Protein AF-A0A7Y2Q784-F1 (afdb_monomer)

Secondary structure (DSSP, 8-state):
--HHHHHHHHHHHHHHSSHHHHHHHHTS-HHHHHHHHHHHHHHHT---B-TTS-B------

Structure (mmCIF, N/CA/C/O backbone):
data_AF-A0A7Y2Q784-F1
#
_entry.id   AF-A0A7Y2Q784-F1
#
loop_
_atom_site.group_PDB
_atom_site.id
_atom_site.type_symbol
_atom_site.label_atom_id
_atom_site.label_alt_id
_atom_site.label_comp_id
_atom_site.label_asym_id
_atom_site.label_entity_id
_atom_site.label_seq_id
_atom_site.pdbx_PDB_ins_code
_atom_site.Cartn_x
_atom_site.Cartn_y
_atom_site.Cartn_z
_atom_site.occupancy
_atom_site.B_iso_or_equiv
_atom_site.auth_seq_id
_atom_site.auth_comp_id
_atom_site.auth_asym_id
_atom_site.auth_atom_id
_atom_site.pdbx_PDB_model_num
ATOM 1 N N . MET A 1 1 ? 11.175 -15.375 -1.531 1.00 54.62 1 MET A N 1
ATOM 2 C CA . MET A 1 1 ? 10.555 -15.854 -0.276 1.00 54.62 1 MET A CA 1
ATOM 3 C C . MET A 1 1 ? 9.681 -14.730 0.297 1.00 54.62 1 MET A C 1
ATOM 5 O O . MET A 1 1 ? 10.068 -14.114 1.274 1.00 54.62 1 MET A O 1
ATOM 9 N N . PHE A 1 2 ? 8.589 -14.344 -0.386 1.00 56.53 2 PHE A N 1
ATOM 10 C CA . PHE A 1 2 ? 7.881 -13.073 -0.096 1.00 56.53 2 PHE A CA 1
ATOM 11 C C . PHE A 1 2 ? 6.409 -13.002 -0.566 1.00 56.53 2 PHE A C 1
ATOM 13 O O . PHE A 1 2 ? 5.761 -11.974 -0.373 1.00 56.53 2 PHE A O 1
ATOM 20 N N . ASP A 1 3 ? 5.850 -14.062 -1.156 1.00 68.56 3 ASP A N 1
ATOM 21 C CA . ASP A 1 3 ? 4.514 -14.017 -1.772 1.00 68.56 3 ASP A CA 1
ATOM 22 C C . ASP A 1 3 ? 3.389 -13.839 -0.748 1.00 68.56 3 ASP A C 1
ATOM 24 O O . ASP A 1 3 ? 2.478 -13.038 -0.952 1.00 68.56 3 ASP A O 1
ATOM 28 N N . TRP A 1 4 ? 3.490 -14.509 0.404 1.00 79.69 4 TRP A N 1
ATOM 29 C CA . TRP A 1 4 ? 2.458 -14.455 1.443 1.00 79.69 4 TRP A CA 1
ATOM 30 C C . TRP A 1 4 ? 2.329 -13.076 2.098 1.00 79.69 4 TRP A C 1
ATOM 32 O O . TRP A 1 4 ? 1.222 -12.607 2.365 1.00 79.69 4 TRP A O 1
ATOM 42 N N . GLU A 1 5 ? 3.453 -12.390 2.333 1.00 82.00 5 GLU A N 1
ATOM 43 C CA . GLU A 1 5 ? 3.410 -11.050 2.917 1.00 82.00 5 GLU A CA 1
ATOM 44 C C . GLU A 1 5 ? 2.752 -10.079 1.933 1.00 82.00 5 GLU A C 1
ATOM 46 O O . GLU A 1 5 ? 1.858 -9.332 2.314 1.00 82.00 5 GLU A O 1
ATOM 51 N N . ASN A 1 6 ? 3.108 -10.156 0.649 1.00 82.62 6 ASN A N 1
ATOM 52 C CA . ASN A 1 6 ? 2.496 -9.358 -0.412 1.00 82.62 6 ASN A CA 1
ATOM 53 C C . ASN A 1 6 ? 0.986 -9.635 -0.553 1.00 82.62 6 ASN A C 1
ATOM 55 O O . ASN A 1 6 ? 0.203 -8.693 -0.699 1.00 82.62 6 ASN A O 1
ATOM 59 N N . LEU A 1 7 ? 0.568 -10.899 -0.414 1.00 84.31 7 LEU A N 1
ATOM 60 C CA . LEU A 1 7 ? -0.839 -11.311 -0.343 1.00 84.31 7 LEU A CA 1
ATOM 61 C C . LEU A 1 7 ? -1.574 -10.683 0.846 1.00 84.31 7 LEU A C 1
ATOM 63 O O . LEU A 1 7 ? -2.707 -10.235 0.688 1.00 84.31 7 LEU A O 1
ATOM 67 N N . ARG A 1 8 ? -0.931 -10.564 2.014 1.00 87.38 8 ARG A N 1
ATOM 68 C CA . ARG A 1 8 ? -1.502 -9.862 3.177 1.00 87.38 8 ARG A CA 1
ATOM 69 C C . ARG A 1 8 ? -1.733 -8.373 2.892 1.00 87.38 8 ARG A C 1
ATOM 71 O O . ARG A 1 8 ? -2.794 -7.860 3.249 1.00 87.38 8 ARG A O 1
ATOM 78 N N . TYR A 1 9 ? -0.804 -7.682 2.221 1.00 88.69 9 TYR A N 1
ATOM 79 C CA . TYR A 1 9 ? -1.016 -6.280 1.810 1.00 88.69 9 TYR A CA 1
ATOM 80 C C . TYR A 1 9 ? -2.149 -6.147 0.793 1.00 88.69 9 TYR A C 1
ATOM 82 O O . TYR A 1 9 ? -2.975 -5.242 0.903 1.00 88.69 9 TYR A O 1
ATOM 90 N N . PHE A 1 10 ? -2.218 -7.070 -0.165 1.00 85.38 10 PHE A N 1
ATOM 91 C CA . PHE A 1 10 ? -3.297 -7.116 -1.144 1.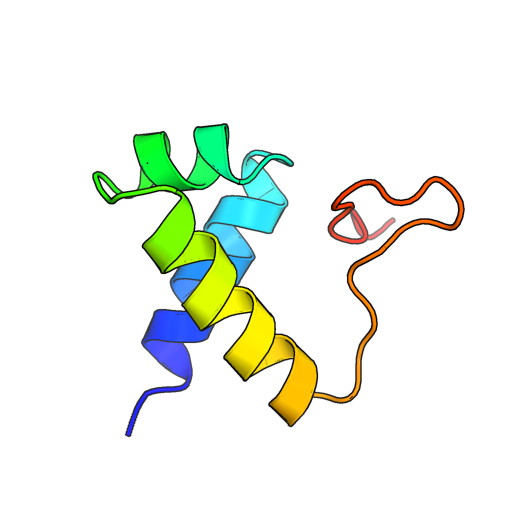00 85.38 10 PHE A CA 1
ATOM 92 C C . PHE A 1 10 ? -4.659 -7.376 -0.491 1.00 85.38 10 PHE A C 1
ATOM 94 O O . PHE A 1 10 ? -5.617 -6.669 -0.785 1.00 85.38 10 PHE A O 1
ATOM 101 N N . ALA A 1 11 ? -4.751 -8.321 0.446 1.00 86.81 11 ALA A N 1
ATOM 102 C CA . ALA A 1 11 ? -5.980 -8.618 1.176 1.00 86.81 11 ALA A CA 1
ATOM 103 C C . ALA A 1 11 ? -6.446 -7.426 2.029 1.00 86.81 11 ALA A C 1
ATOM 105 O O . ALA A 1 11 ? -7.630 -7.096 2.034 1.00 86.81 11 ALA A O 1
ATOM 106 N N . ALA A 1 12 ? -5.525 -6.725 2.697 1.00 89.44 12 ALA A N 1
ATOM 107 C CA . ALA A 1 12 ? -5.853 -5.502 3.430 1.00 89.44 12 ALA A CA 1
ATOM 108 C C . ALA A 1 12 ? -6.343 -4.384 2.493 1.00 89.44 12 ALA A C 1
ATOM 110 O O . ALA A 1 12 ? -7.290 -3.663 2.817 1.00 89.44 12 ALA A O 1
ATOM 111 N N . LEU A 1 13 ? -5.745 -4.262 1.304 1.00 86.69 13 LEU A N 1
ATOM 112 C CA . LEU A 1 13 ? -6.209 -3.340 0.268 1.00 86.69 13 LEU A CA 1
ATOM 113 C C . LEU A 1 13 ? -7.595 -3.730 -0.260 1.00 86.69 13 LEU A C 1
ATOM 115 O O . LEU A 1 13 ? -8.426 -2.853 -0.477 1.00 86.69 13 LEU A O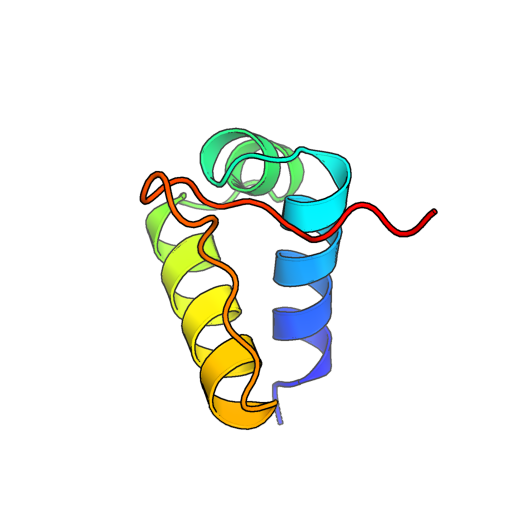 1
ATOM 119 N N . ALA A 1 14 ? -7.874 -5.028 -0.400 1.00 84.62 14 ALA A N 1
ATOM 120 C CA . ALA A 1 14 ? -9.171 -5.550 -0.823 1.00 84.62 14 ALA A CA 1
ATOM 121 C C . ALA A 1 14 ? -10.282 -5.230 0.183 1.00 84.62 14 ALA A C 1
ATOM 123 O O . ALA A 1 14 ? -11.374 -4.810 -0.198 1.00 84.62 14 ALA A O 1
ATOM 124 N N . GLN A 1 15 ? -9.984 -5.392 1.473 1.00 86.19 15 GLN A 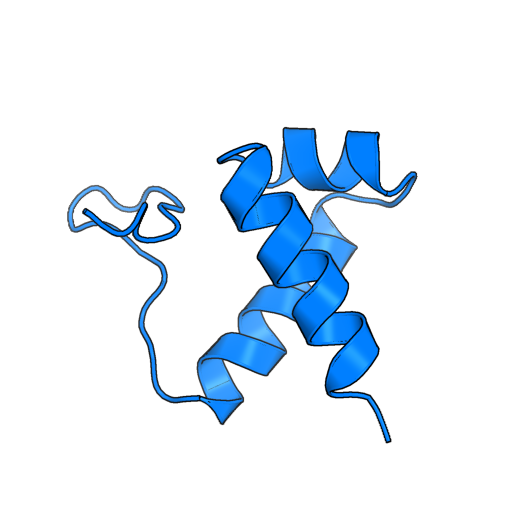N 1
ATOM 125 C CA . GLN A 1 15 ? -10.936 -5.146 2.555 1.00 86.19 15 GLN A CA 1
ATOM 126 C C . GLN A 1 15 ? -11.228 -3.654 2.732 1.00 86.19 15 GLN A C 1
ATOM 128 O O . GLN A 1 15 ? -12.386 -3.248 2.829 1.00 86.19 15 GLN A O 1
ATOM 133 N N . THR A 1 16 ? -10.184 -2.826 2.739 1.00 88.06 16 THR A N 1
ATOM 134 C CA . THR A 1 16 ? -10.305 -1.387 3.020 1.00 88.06 16 THR A CA 1
ATOM 135 C C . THR A 1 16 ? -10.624 -0.549 1.780 1.00 88.06 16 THR A C 1
ATOM 137 O O . THR A 1 16 ? -11.063 0.593 1.905 1.00 88.06 16 THR A O 1
ATOM 140 N N . GLY A 1 17 ? -10.384 -1.085 0.579 1.00 83.12 17 GLY A N 1
ATOM 141 C CA . GLY A 1 17 ? -10.623 -0.428 -0.708 1.00 83.12 17 GLY A CA 1
ATOM 142 C C . GLY A 1 17 ? -9.703 0.758 -1.011 1.00 83.12 17 GLY A C 1
ATOM 143 O O . GLY A 1 17 ? -9.848 1.384 -2.057 1.00 83.12 17 GLY A O 1
ATOM 144 N N . THR A 1 18 ? -8.765 1.096 -0.120 1.00 84.88 18 THR A N 1
ATOM 145 C CA . THR A 1 18 ? -7.861 2.245 -0.271 1.00 84.88 18 THR A CA 1
ATOM 146 C C . THR A 1 18 ? -6.472 1.925 0.276 1.00 84.88 18 THR A C 1
ATOM 148 O O . THR A 1 18 ? -6.336 1.243 1.290 1.00 84.88 18 THR A O 1
ATOM 151 N N . LEU A 1 19 ? -5.417 2.455 -0.358 1.00 85.25 19 LEU A N 1
ATOM 152 C CA . LEU A 1 19 ? -4.035 2.278 0.119 1.00 85.25 19 LEU A CA 1
ATOM 153 C C . LEU A 1 19 ? -3.848 2.821 1.539 1.00 85.25 19 LEU A C 1
ATOM 155 O O . LEU A 1 19 ? -3.162 2.207 2.349 1.00 85.25 19 LEU A O 1
ATOM 159 N N . LEU A 1 20 ? -4.495 3.947 1.847 1.00 88.31 20 LEU A N 1
ATOM 160 C CA . LEU A 1 20 ? -4.423 4.582 3.160 1.00 88.31 20 LEU A CA 1
ATOM 161 C C . LEU A 1 20 ? -5.146 3.759 4.240 1.00 88.31 20 LEU A C 1
ATOM 163 O O . LEU A 1 20 ? -4.644 3.632 5.355 1.00 88.31 20 LEU A O 1
ATOM 167 N N . GLY A 1 21 ? -6.301 3.171 3.911 1.00 88.81 21 GLY A N 1
ATOM 168 C CA . GLY A 1 21 ? -7.023 2.270 4.808 1.00 88.81 21 GLY A CA 1
ATOM 169 C C . GLY A 1 21 ? -6.224 1.002 5.100 1.00 88.81 21 GLY A C 1
ATOM 170 O O . GLY A 1 21 ? -6.090 0.612 6.258 1.00 88.81 21 GLY A O 1
ATOM 171 N N . ALA A 1 22 ? -5.616 0.409 4.071 1.00 90.25 22 ALA A N 1
ATOM 172 C CA . ALA A 1 22 ? -4.758 -0.762 4.219 1.00 90.25 22 ALA A CA 1
ATOM 173 C C . ALA A 1 22 ? -3.510 -0.454 5.058 1.00 90.25 22 ALA A C 1
ATOM 175 O O . ALA A 1 22 ? -3.162 -1.224 5.949 1.00 90.25 22 ALA A O 1
ATOM 176 N N . ALA A 1 23 ? -2.873 0.694 4.817 1.00 91.88 23 ALA A N 1
ATOM 177 C CA . ALA A 1 23 ? -1.719 1.177 5.569 1.00 91.88 23 ALA A CA 1
ATOM 178 C C . ALA A 1 23 ? -2.038 1.333 7.061 1.00 91.88 23 ALA A C 1
ATOM 180 O O . ALA A 1 23 ? -1.332 0.782 7.904 1.00 91.88 23 ALA A O 1
ATOM 181 N N . ARG A 1 24 ? -3.165 1.982 7.385 1.00 92.12 24 ARG A N 1
ATOM 182 C CA . ARG A 1 24 ? -3.662 2.098 8.765 1.00 92.12 24 ARG A CA 1
ATOM 183 C C . ARG A 1 24 ? -3.968 0.742 9.391 1.00 92.12 24 ARG A C 1
ATOM 185 O O . ARG A 1 24 ? -3.576 0.50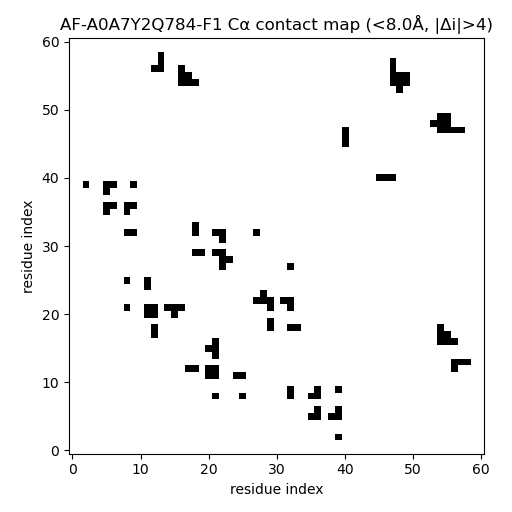6 10.526 1.00 92.12 24 ARG A O 1
ATOM 192 N N . SER A 1 25 ? -4.626 -0.154 8.656 1.00 91.19 25 SER A N 1
ATOM 193 C CA . SER A 1 25 ? -4.967 -1.493 9.150 1.00 91.19 25 SER A CA 1
ATOM 194 C C . SER A 1 25 ? -3.736 -2.360 9.425 1.00 91.19 25 SER A C 1
ATOM 196 O O . SER A 1 25 ? -3.804 -3.263 10.254 1.00 91.19 25 SER A O 1
ATOM 198 N N . LEU A 1 26 ? -2.637 -2.127 8.709 1.00 90.50 26 LEU A N 1
ATOM 199 C CA . LEU A 1 26 ? -1.404 -2.902 8.824 1.00 90.50 26 LEU A CA 1
ATOM 200 C C . LEU A 1 26 ? -0.328 -2.210 9.671 1.00 90.50 26 LEU A C 1
ATOM 202 O O . LEU A 1 26 ? 0.690 -2.838 9.946 1.00 90.50 26 LEU A O 1
ATOM 206 N N . GLY A 1 27 ? -0.543 -0.955 10.079 1.00 93.06 27 GLY A N 1
ATOM 207 C CA . GLY A 1 27 ? 0.429 -0.166 10.837 1.00 93.06 27 GLY A CA 1
ATOM 208 C C . GLY A 1 27 ? 1.685 0.190 10.036 1.00 93.06 27 GLY A C 1
ATOM 209 O O . GLY A 1 27 ? 2.769 0.263 10.605 1.00 93.06 27 GLY A O 1
ATOM 210 N N . VAL A 1 28 ? 1.563 0.364 8.717 1.00 93.31 28 VAL A N 1
ATOM 211 C CA . VAL A 1 28 ? 2.694 0.672 7.827 1.00 93.31 28 VAL A CA 1
ATOM 212 C C . VAL A 1 28 ? 2.458 1.949 7.031 1.00 93.31 28 VAL A C 1
ATOM 214 O O . VAL A 1 28 ? 1.337 2.441 6.934 1.00 93.31 28 VAL A O 1
ATOM 217 N N . GLU A 1 29 ? 3.506 2.433 6.369 1.00 90.81 29 GLU A N 1
ATOM 218 C CA . GLU A 1 29 ? 3.393 3.505 5.385 1.00 90.81 29 GLU A CA 1
ATOM 219 C C . GLU A 1 29 ? 2.628 3.083 4.125 1.00 90.81 29 GLU A C 1
ATOM 221 O O . GLU A 1 29 ? 2.795 1.987 3.580 1.00 90.81 29 GLU A O 1
ATOM 226 N N . HIS A 1 30 ? 1.834 4.009 3.595 1.00 86.44 30 HIS A N 1
ATOM 227 C CA . HIS A 1 30 ? 1.047 3.823 2.375 1.00 86.44 30 HIS A CA 1
ATOM 228 C C . HIS A 1 30 ? 1.916 3.524 1.140 1.00 86.44 30 HIS A C 1
ATOM 230 O O . HIS A 1 30 ? 1.518 2.728 0.285 1.00 86.44 30 HIS A O 1
ATOM 236 N N . ALA A 1 31 ? 3.134 4.074 1.078 1.00 88.75 31 ALA A N 1
ATOM 237 C CA . ALA A 1 31 ? 4.117 3.760 0.039 1.00 88.75 31 ALA A CA 1
ATOM 238 C C . ALA A 1 31 ? 4.585 2.290 0.084 1.00 88.75 31 ALA A C 1
ATOM 240 O O . ALA A 1 31 ? 4.820 1.678 -0.962 1.00 88.75 31 ALA A O 1
ATOM 241 N N . THR A 1 32 ? 4.669 1.695 1.280 1.00 90.69 32 THR A N 1
ATOM 242 C CA . THR A 1 32 ? 5.029 0.280 1.471 1.00 90.69 32 THR A CA 1
ATOM 243 C C . THR A 1 32 ? 3.936 -0.634 0.932 1.00 90.69 32 THR A C 1
ATOM 245 O O . THR A 1 32 ? 4.233 -1.574 0.192 1.00 90.69 32 THR A O 1
ATOM 248 N N . VAL A 1 33 ? 2.671 -0.322 1.236 1.00 89.62 33 VAL A N 1
ATOM 249 C CA . VAL A 1 33 ? 1.515 -1.049 0.688 1.00 89.62 33 VAL A CA 1
ATOM 250 C C . VAL A 1 33 ? 1.517 -0.965 -0.838 1.00 89.62 33 VAL A C 1
ATOM 252 O O . VAL A 1 33 ? 1.422 -1.993 -1.504 1.00 89.62 33 VAL A O 1
ATOM 255 N N . ALA A 1 34 ? 1.703 0.235 -1.400 1.00 86.69 34 ALA A N 1
ATOM 256 C CA . ALA A 1 34 ? 1.716 0.446 -2.845 1.00 86.69 34 ALA A CA 1
ATOM 257 C C . ALA A 1 34 ? 2.819 -0.362 -3.549 1.00 86.69 34 ALA A C 1
ATOM 259 O O . ALA A 1 34 ? 2.534 -1.055 -4.523 1.00 86.69 34 ALA A O 1
ATOM 260 N N . ARG A 1 35 ? 4.060 -0.338 -3.038 1.00 87.56 35 ARG A N 1
ATOM 261 C CA . ARG A 1 35 ? 5.179 -1.115 -3.607 1.00 87.56 35 ARG A CA 1
ATOM 262 C C . ARG A 1 35 ? 4.924 -2.617 -3.572 1.00 87.56 35 ARG A C 1
ATOM 264 O O . ARG A 1 35 ? 5.183 -3.298 -4.562 1.00 87.56 35 ARG A O 1
ATOM 271 N N . ARG A 1 36 ? 4.436 -3.141 -2.447 1.00 86.94 36 ARG A N 1
ATOM 272 C CA . ARG A 1 36 ? 4.218 -4.586 -2.283 1.00 86.94 36 ARG A CA 1
ATOM 273 C C . ARG A 1 36 ? 3.060 -5.096 -3.122 1.00 86.94 36 ARG A C 1
ATOM 275 O O . ARG A 1 36 ? 3.187 -6.128 -3.773 1.00 86.94 36 ARG A O 1
ATOM 282 N N . VAL A 1 37 ? 1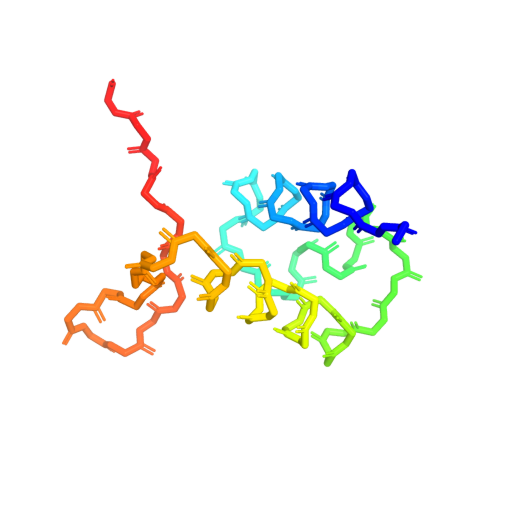.970 -4.337 -3.169 1.00 85.38 37 VAL A N 1
ATOM 283 C CA . VAL A 1 37 ? 0.835 -4.644 -4.038 1.00 85.38 37 VAL A CA 1
ATOM 284 C C . VAL A 1 37 ? 1.246 -4.553 -5.508 1.00 85.38 37 VAL A C 1
ATOM 286 O O . VAL A 1 37 ? 0.936 -5.463 -6.266 1.00 85.38 37 VAL A O 1
ATOM 289 N N . ALA A 1 38 ? 1.994 -3.523 -5.917 1.00 83.50 38 ALA A N 1
ATOM 290 C CA . ALA A 1 38 ? 2.487 -3.411 -7.291 1.00 83.50 38 ALA A CA 1
ATOM 291 C C . ALA A 1 38 ? 3.383 -4.596 -7.688 1.00 83.50 38 ALA A C 1
ATOM 293 O O . ALA A 1 38 ? 3.226 -5.130 -8.782 1.00 83.50 38 ALA A O 1
ATOM 294 N N . GLY A 1 39 ? 4.267 -5.048 -6.791 1.00 84.75 39 GLY A N 1
ATOM 295 C CA . GLY A 1 39 ? 5.090 -6.239 -7.011 1.00 84.75 39 GLY A CA 1
ATOM 296 C C . GLY A 1 39 ? 4.257 -7.510 -7.197 1.00 84.75 39 GLY A C 1
ATOM 297 O O . GLY A 1 39 ? 4.469 -8.241 -8.160 1.00 84.75 39 GLY A O 1
ATOM 298 N N . LEU A 1 40 ? 3.260 -7.731 -6.333 1.00 82.69 40 LEU A N 1
ATOM 299 C CA . LEU A 1 40 ? 2.357 -8.883 -6.433 1.00 82.69 40 LEU A CA 1
ATOM 300 C C . LEU A 1 40 ? 1.562 -8.874 -7.743 1.00 82.69 40 LEU A C 1
ATOM 302 O O . LEU A 1 40 ? 1.422 -9.885 -8.419 1.00 82.69 40 LEU A O 1
ATOM 306 N N . VAL A 1 41 ? 1.040 -7.713 -8.115 1.00 78.81 41 VAL A N 1
ATOM 307 C CA . VAL A 1 41 ? 0.225 -7.529 -9.318 1.00 78.81 41 VAL A CA 1
ATOM 308 C C . VAL A 1 41 ? 1.056 -7.723 -10.581 1.00 78.81 41 VAL A C 1
ATOM 310 O O . VAL A 1 41 ? 0.586 -8.359 -11.520 1.00 78.81 41 VAL A O 1
ATOM 313 N N . ALA A 1 42 ? 2.302 -7.242 -10.580 1.00 80.75 42 ALA A N 1
ATOM 314 C CA . ALA A 1 42 ? 3.247 -7.479 -11.665 1.00 80.75 42 ALA A CA 1
ATOM 315 C C . ALA A 1 42 ? 3.574 -8.973 -11.817 1.00 80.75 42 ALA A C 1
ATOM 317 O O . ALA A 1 42 ? 3.651 -9.462 -12.940 1.00 80.75 42 ALA A O 1
ATOM 318 N N . GLN A 1 43 ? 3.702 -9.708 -10.707 1.00 79.38 43 GLN A N 1
ATOM 319 C CA . GLN A 1 43 ? 3.912 -11.159 -10.728 1.00 79.38 43 GLN A CA 1
ATOM 320 C C . GLN A 1 43 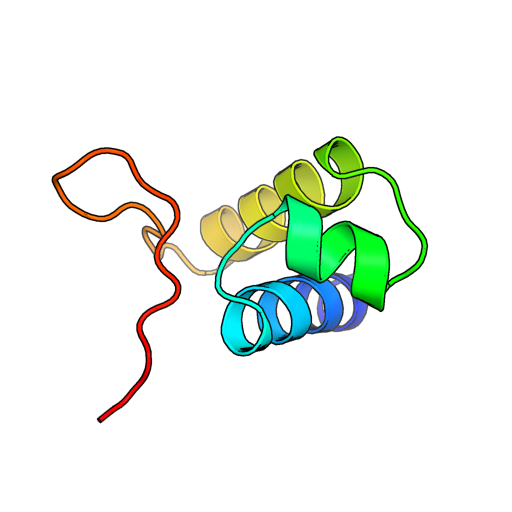? 2.674 -11.939 -11.192 1.00 79.38 43 GLN A C 1
ATOM 322 O O . GLN A 1 43 ? 2.816 -12.934 -11.895 1.00 79.38 43 GLN A O 1
ATOM 327 N N . MET A 1 44 ? 1.467 -11.494 -10.833 1.00 76.94 44 MET A N 1
ATOM 328 C CA . MET A 1 44 ? 0.217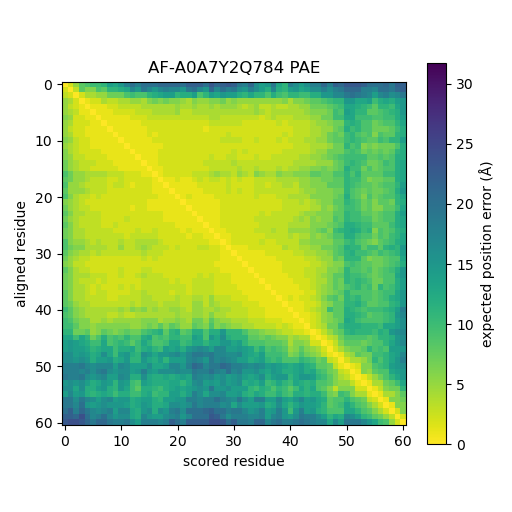 -12.157 -11.228 1.00 76.94 44 MET A CA 1
ATOM 329 C C . MET A 1 44 ? -0.290 -11.735 -12.620 1.00 76.94 44 MET A C 1
ATOM 331 O O . MET A 1 44 ? -1.241 -12.325 -13.123 1.00 76.94 44 MET A O 1
ATOM 335 N N . GLY A 1 45 ? 0.296 -10.704 -13.241 1.00 68.19 45 GLY A N 1
ATOM 336 C CA . GLY A 1 45 ? -0.126 -10.196 -14.553 1.00 68.19 45 GLY A CA 1
ATOM 337 C C . GLY A 1 45 ? -1.501 -9.511 -14.565 1.00 68.19 45 GLY A C 1
ATOM 338 O O . GLY A 1 45 ? -2.103 -9.348 -15.625 1.00 68.19 45 GLY A O 1
ATOM 339 N N . VAL A 1 46 ? -2.021 -9.110 -13.402 1.00 68.12 46 VAL A N 1
ATOM 340 C CA . VAL A 1 46 ? -3.356 -8.495 -13.262 1.00 68.12 46 VAL A CA 1
ATOM 341 C C . VAL A 1 46 ? -3.225 -6.964 -13.310 1.00 68.12 46 VAL A C 1
ATOM 343 O O . VAL A 1 46 ? -2.153 -6.423 -13.070 1.00 68.12 46 VAL A O 1
ATOM 346 N N . LYS A 1 47 ? -4.290 -6.214 -13.614 1.00 61.00 47 LYS A N 1
ATOM 347 C CA . LYS A 1 47 ? -4.324 -4.747 -13.437 1.00 61.00 47 LYS A CA 1
ATOM 348 C C . LYS A 1 47 ? -5.281 -4.388 -12.301 1.00 61.00 47 LYS A C 1
ATOM 350 O O . LYS A 1 47 ? -6.453 -4.730 -12.362 1.00 61.00 47 LYS A O 1
ATOM 355 N N . LEU A 1 48 ? -4.786 -3.661 -11.295 1.00 65.50 48 LEU A N 1
ATOM 356 C CA . LEU A 1 48 ? -5.569 -3.153 -10.150 1.00 65.50 48 LEU A CA 1
ATOM 357 C C . LEU A 1 48 ? -6.163 -1.747 -10.357 1.00 65.50 48 LEU A C 1
ATOM 359 O O . LEU A 1 48 ? -6.649 -1.113 -9.417 1.00 65.50 48 LEU A O 1
ATOM 363 N N . PHE A 1 49 ? -6.093 -1.234 -11.580 1.00 58.75 49 PHE A N 1
ATOM 364 C CA . PHE A 1 49 ? -6.576 0.098 -11.908 1.00 58.75 49 PHE A CA 1
ATOM 365 C C . PHE A 1 49 ? -7.923 -0.009 -12.613 1.00 58.75 49 PHE A C 1
ATOM 367 O O . PHE A 1 49 ? -8.016 -0.593 -13.693 1.00 58.75 49 PHE A O 1
ATOM 374 N N . ASP A 1 50 ? -8.953 0.590 -12.015 1.00 58.69 50 ASP A N 1
ATOM 375 C CA . ASP A 1 50 ? -10.188 0.909 -12.731 1.00 58.69 50 ASP A CA 1
ATOM 376 C C . ASP A 1 50 ? -9.863 1.918 -13.844 1.00 58.69 50 ASP A C 1
ATOM 378 O O . ASP A 1 50 ? -8.932 2.722 -13.740 1.00 58.69 50 ASP A O 1
ATOM 382 N N . ARG A 1 51 ? -10.674 1.919 -14.901 1.00 51.62 51 ARG A N 1
ATOM 383 C CA . ARG A 1 51 ? -10.631 2.806 -16.071 1.00 51.62 51 ARG A CA 1
ATOM 384 C C . ARG A 1 51 ? -10.647 4.304 -15.704 1.00 51.62 51 ARG A C 1
ATOM 386 O O . ARG A 1 51 ? -10.393 5.147 -16.556 1.00 51.62 51 ARG A O 1
ATOM 393 N N . ARG A 1 52 ? -10.914 4.633 -14.433 1.0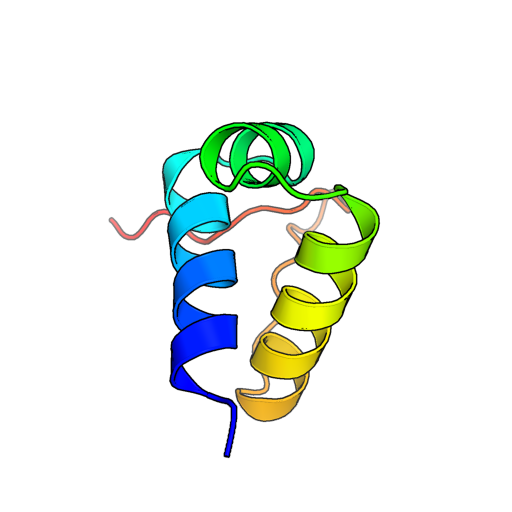0 62.19 52 ARG A N 1
ATOM 394 C CA . ARG A 1 52 ? -10.854 5.973 -13.823 1.00 62.19 52 ARG A CA 1
ATOM 395 C C . ARG A 1 52 ? -9.522 6.308 -13.127 1.00 62.19 52 ARG A C 1
ATOM 397 O O . ARG A 1 52 ? -9.445 7.330 -12.455 1.00 62.19 52 ARG A O 1
ATOM 404 N N . GLY A 1 53 ? -8.502 5.452 -13.219 1.00 58.09 53 GLY A N 1
ATOM 405 C CA . GLY A 1 53 ? -7.194 5.661 -12.579 1.00 58.09 53 GLY A CA 1
ATOM 406 C C . GLY A 1 53 ? -7.202 5.495 -11.056 1.00 58.09 53 GLY A C 1
ATOM 407 O O . GLY A 1 53 ? -6.248 5.878 -10.383 1.00 58.09 53 GLY A O 1
ATOM 408 N N . ARG A 1 54 ? -8.277 4.933 -10.493 1.00 60.75 54 ARG A N 1
ATOM 409 C CA . ARG A 1 54 ? -8.391 4.667 -9.057 1.00 60.75 54 ARG A CA 1
ATOM 410 C C . ARG A 1 54 ? -7.993 3.231 -8.764 1.00 60.75 54 ARG A C 1
ATOM 412 O O . ARG A 1 54 ? -8.337 2.323 -9.520 1.00 60.75 54 ARG A O 1
ATOM 419 N N . TRP A 1 55 ? -7.313 3.044 -7.637 1.00 61.34 55 TRP A N 1
ATOM 420 C CA . TRP A 1 55 ? -7.080 1.725 -7.066 1.00 61.34 55 TRP A CA 1
ATOM 421 C C . TRP A 1 55 ? -8.432 1.105 -6.730 1.00 61.34 55 TRP A C 1
ATOM 423 O O . TRP A 1 55 ? -9.119 1.562 -5.818 1.00 61.34 55 TRP A O 1
ATOM 433 N N . GLN A 1 56 ? -8.826 0.094 -7.495 1.00 60.31 56 GLN A N 1
ATOM 434 C CA . GLN A 1 56 ? -9.977 -0.735 -7.184 1.00 60.31 56 GLN A CA 1
ATOM 435 C C . GL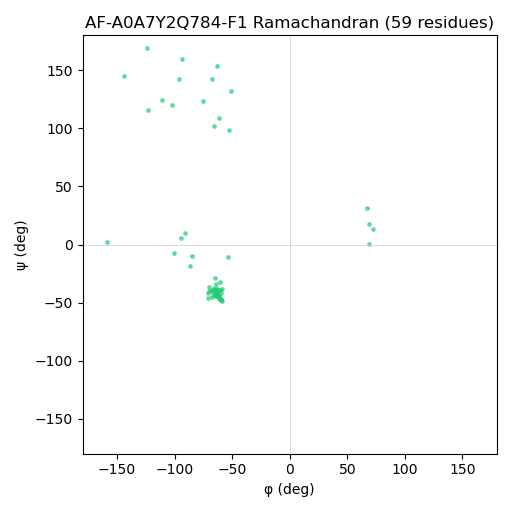N A 1 56 ? -9.491 -2.166 -7.121 1.00 60.31 56 GLN A C 1
ATOM 437 O O . GLN A 1 56 ? -9.058 -2.747 -8.113 1.00 60.31 56 GLN A O 1
ATOM 442 N N . VAL A 1 57 ? -9.587 -2.744 -5.933 1.00 59.38 57 VAL A N 1
ATOM 443 C CA . VAL A 1 57 ? -9.555 -4.192 -5.832 1.00 59.38 57 VAL A CA 1
ATOM 444 C C . VAL A 1 57 ? -10.916 -4.667 -6.305 1.00 59.38 57 VAL A C 1
ATOM 446 O O . VAL A 1 57 ? -11.932 -4.179 -5.805 1.00 59.38 57 VAL A O 1
ATOM 449 N N . LEU A 1 58 ? -10.931 -5.541 -7.313 1.00 56.38 58 LEU A N 1
ATOM 450 C CA . LEU A 1 58 ? -12.141 -6.195 -7.802 1.00 56.38 58 LEU A CA 1
ATOM 451 C C . LEU A 1 58 ? -12.826 -6.846 -6.596 1.00 56.38 58 LEU A C 1
ATOM 453 O O . LEU A 1 58 ? -12.405 -7.903 -6.131 1.00 56.38 58 LEU A O 1
ATOM 457 N N . ARG A 1 59 ? -13.837 -6.174 -6.036 1.00 52.03 59 ARG A N 1
ATOM 458 C CA . ARG A 1 59 ? -14.753 -6.794 -5.086 1.00 52.03 59 ARG A CA 1
ATOM 459 C C . ARG A 1 59 ? -15.493 -7.844 -5.899 1.00 52.03 59 ARG A C 1
ATOM 461 O O . ARG A 1 59 ? -16.315 -7.486 -6.738 1.00 52.03 59 ARG A O 1
ATOM 468 N N . GLY A 1 60 ? -15.087 -9.100 -5.726 1.00 45.62 60 GLY A N 1
ATOM 469 C CA . GLY A 1 60 ? -15.770 -10.244 -6.311 1.00 45.62 60 GLY A CA 1
ATOM 470 C C . GLY A 1 60 ? -17.254 -10.174 -5.973 1.00 45.62 60 GLY A C 1
ATOM 471 O O . GLY A 1 60 ? -17.612 -9.874 -4.831 1.00 45.62 60 GLY A O 1
ATOM 472 N N . VAL A 1 61 ? -18.068 -10.367 -7.008 1.00 37.22 61 VAL A N 1
ATOM 473 C CA . VAL A 1 61 ? -19.486 -10.721 -6.907 1.00 37.22 61 VAL A CA 1
ATOM 474 C C . VAL A 1 61 ? -19.573 -12.161 -6.421 1.00 37.22 61 VAL A C 1
ATOM 476 O O . VAL A 1 61 ? -18.736 -12.965 -6.893 1.00 37.22 61 VAL A O 1
#

Mean predicted aligned error: 7.14 Å

Nearest PDB structures (foldseek):
  7trv-assembly1_B  TM=8.299E-01  e=2.825E-03  Yersinia pestis CO92
  5y9s-assembly1_B  TM=8.862E-01  e=1.347E-02  Vibrio vulnificus CMCP6
  3t1b-assembly1_C  TM=8.091E-01  e=1.991E-02  Vibrio cholerae
  7dwn-assembly1_D  TM=8.592E-01  e=4.347E-02  Aliivibrio fischeri ES114
  5z4z-assembly1_A  TM=8.134E-01  e=3.576E-02  unclassified

Sequence (61 aa):
MFDWENLRYFAALAQTGTLLGAARSLGVEHATVARRVAGLVAQMGVKLFDRRGRWQVLRGV

Solvent-accessible surface area (backbone atoms only — not comparable to full-atom values): 3545 Å² total; per-residue (Å²): 145,59,67,68,62,27,48,50,44,41,50,37,26,52,74,54,50,32,56,62,48,21,12,64,74,68,76,49,57,42,68,57,43,51,53,36,31,50,52,48,31,66,75,69,71,58,82,55,59,42,100,81,77,42,71,39,58,83,76,78,127

Radius of gyration: 10.8 Å; Cα contacts (8 Å, |Δi|>4): 62; chains: 1; bounding box: 30×22×27 Å

Foldseek 3Di:
DCQVVLVLLLVLCQVQVDLVSSCVVVVHDSVVSVVSVVVNCVVVVHDQADPVRGRGDPPDD

pLDDT: mean 77.2, std 14.28, range [37.22, 93.31]